Protein AF-A0A6J4FRN6-F1 (afdb_monomer_lite)

Structure (mmCIF, N/CA/C/O backbone):
data_AF-A0A6J4FRN6-F1
#
_entry.id   AF-A0A6J4FRN6-F1
#
loop_
_atom_site.group_PDB
_atom_site.id
_atom_site.type_symbol
_atom_site.label_atom_id
_atom_site.label_alt_id
_atom_site.label_comp_id
_atom_site.label_asym_id
_atom_site.label_entity_id
_atom_site.label_seq_id
_atom_site.pdbx_PDB_ins_code
_atom_site.Cartn_x
_atom_site.Cartn_y
_atom_site.Cartn_z
_atom_site.occupancy
_atom_site.B_iso_or_equiv
_atom_site.auth_seq_id
_atom_site.auth_comp_id
_atom_site.auth_asym_id
_atom_site.auth_atom_id
_atom_site.pdbx_PDB_model_num
ATOM 1 N N . MET A 1 1 ? -19.214 36.567 -3.161 1.00 45.28 1 MET A N 1
ATOM 2 C CA . MET A 1 1 ? -18.496 35.511 -3.901 1.00 45.28 1 MET A CA 1
ATOM 3 C C . MET A 1 1 ? -17.561 34.869 -2.905 1.00 45.28 1 MET A C 1
ATOM 5 O O . MET A 1 1 ? -16.552 35.474 -2.581 1.00 45.28 1 MET A O 1
ATOM 9 N N . GLU A 1 2 ? -17.943 33.726 -2.353 1.00 46.66 2 GLU A N 1
ATOM 10 C CA . GLU A 1 2 ? -17.069 32.938 -1.486 1.00 46.66 2 GLU A CA 1
ATOM 11 C C . GLU A 1 2 ? -16.809 31.638 -2.238 1.00 46.66 2 GLU A C 1
ATOM 13 O O . GLU A 1 2 ? -17.689 30.790 -2.363 1.00 46.66 2 GLU A O 1
ATOM 18 N N . PHE A 1 3 ? -15.638 31.547 -2.859 1.00 60.75 3 PHE A N 1
ATOM 19 C CA . PHE A 1 3 ? -15.124 30.269 -3.317 1.00 60.75 3 PHE A CA 1
ATOM 20 C C . PHE A 1 3 ? -14.461 29.663 -2.087 1.00 60.75 3 PHE A C 1
ATOM 22 O O . PHE A 1 3 ? -13.356 30.060 -1.726 1.00 60.75 3 PHE A O 1
ATOM 29 N N . SER A 1 4 ? -15.174 28.785 -1.380 1.00 49.75 4 SER A N 1
ATOM 30 C CA . SER A 1 4 ? -14.529 27.931 -0.390 1.00 49.75 4 SER A CA 1
ATOM 31 C C . SER A 1 4 ? -13.533 27.070 -1.150 1.00 49.75 4 SER A C 1
ATOM 33 O O . SER A 1 4 ? -13.916 26.233 -1.967 1.00 49.75 4 SER A O 1
ATOM 35 N N . ASP A 1 5 ? -12.259 27.368 -0.934 1.00 59.81 5 ASP A N 1
ATOM 36 C CA . ASP A 1 5 ? -11.122 26.662 -1.492 1.00 59.81 5 ASP A CA 1
ATOM 37 C C . ASP A 1 5 ? -11.227 25.194 -1.054 1.00 59.81 5 ASP A C 1
ATOM 39 O O . ASP A 1 5 ? -10.928 24.829 0.085 1.00 59.81 5 ASP A O 1
ATOM 43 N N . VAL A 1 6 ? -11.774 24.345 -1.926 1.00 61.94 6 VAL A N 1
ATOM 44 C CA . VAL A 1 6 ? -11.742 22.896 -1.738 1.00 61.94 6 VAL A CA 1
ATOM 45 C C . VAL A 1 6 ? -10.294 22.487 -1.963 1.00 61.94 6 VAL A C 1
ATOM 47 O O . VAL A 1 6 ? -9.855 22.185 -3.070 1.00 61.94 6 VAL A O 1
ATOM 50 N N . THR A 1 7 ? -9.519 22.507 -0.882 1.00 66.06 7 THR A N 1
ATOM 51 C CA . THR A 1 7 ? -8.253 21.788 -0.836 1.00 66.06 7 THR A CA 1
ATOM 52 C C . THR A 1 7 ? -8.603 20.305 -0.867 1.00 66.06 7 THR A C 1
ATOM 54 O O . THR A 1 7 ? -8.999 19.723 0.143 1.00 66.06 7 THR A O 1
ATOM 57 N N . VAL A 1 8 ? -8.500 19.689 -2.045 1.00 58.19 8 VAL A N 1
ATOM 58 C CA . VAL A 1 8 ? -8.569 18.233 -2.193 1.00 58.19 8 VAL A CA 1
ATOM 59 C C . VAL A 1 8 ? -7.328 17.662 -1.510 1.00 58.19 8 VAL A C 1
ATOM 61 O O . VAL A 1 8 ? -6.260 17.559 -2.110 1.00 58.19 8 VAL A O 1
ATOM 64 N N . HIS A 1 9 ? -7.441 17.338 -0.224 1.00 55.66 9 HIS A N 1
ATOM 65 C CA . HIS A 1 9 ? -6.440 16.533 0.461 1.00 55.66 9 HIS A CA 1
ATOM 66 C C . HIS A 1 9 ? -6.581 15.109 -0.082 1.00 55.66 9 HIS A C 1
ATOM 68 O O . HIS A 1 9 ? -7.417 14.330 0.373 1.00 55.66 9 HIS A O 1
ATOM 74 N N . THR A 1 10 ? -5.802 14.769 -1.108 1.00 58.38 10 THR A N 1
ATOM 75 C CA . THR A 1 10 ? -5.618 13.371 -1.495 1.00 58.38 10 THR A CA 1
ATOM 76 C C . THR A 1 10 ? -4.815 12.721 -0.375 1.00 58.38 10 THR A C 1
ATOM 78 O O . THR A 1 10 ? -3.586 12.725 -0.404 1.00 58.38 10 THR A O 1
ATOM 81 N N . SER A 1 11 ? -5.497 12.219 0.653 1.00 64.44 11 SER A N 1
ATOM 82 C CA . SER A 1 11 ? -4.901 11.411 1.718 1.00 64.44 11 SER A CA 1
ATOM 83 C C . SER A 1 11 ? -4.490 10.053 1.139 1.00 64.44 11 SER A C 1
ATOM 85 O O . SER A 1 11 ? -5.114 9.030 1.410 1.00 64.44 11 SER A O 1
ATOM 87 N N . THR A 1 12 ? -3.488 10.047 0.258 1.00 72.00 12 THR A N 1
ATOM 88 C CA . THR A 1 12 ? -2.860 8.825 -0.242 1.00 72.00 12 THR A CA 1
ATOM 89 C C . THR A 1 12 ? -2.179 8.159 0.944 1.00 72.00 12 THR A C 1
ATOM 91 O O . THR A 1 12 ? -1.222 8.703 1.497 1.00 72.00 12 THR A O 1
ATOM 94 N N . ALA A 1 13 ? -2.685 7.001 1.355 1.00 84.50 13 ALA A N 1
ATOM 95 C CA . ALA A 1 13 ? -2.051 6.193 2.383 1.00 84.50 13 ALA A CA 1
ATOM 96 C C . ALA A 1 13 ? -1.002 5.285 1.731 1.00 84.50 13 ALA A C 1
ATOM 98 O O . ALA A 1 13 ? -1.154 4.866 0.584 1.00 84.50 13 ALA A O 1
ATOM 99 N N . VAL A 1 14 ? 0.069 4.973 2.454 1.00 88.25 14 VAL A N 1
ATOM 100 C CA . VAL A 1 14 ? 1.092 4.027 1.998 1.00 88.25 14 VAL A CA 1
ATOM 101 C C . VAL A 1 14 ? 1.068 2.827 2.927 1.00 88.25 14 VAL A C 1
ATOM 103 O O . VAL A 1 14 ? 1.148 2.979 4.143 1.00 88.25 14 VAL A O 1
ATOM 106 N N . PHE A 1 15 ? 0.937 1.642 2.344 1.00 88.69 15 PHE A N 1
ATOM 107 C CA . PHE A 1 15 ? 0.928 0.372 3.050 1.00 88.69 15 PHE A CA 1
ATOM 108 C C . PHE A 1 15 ? 2.254 -0.344 2.816 1.00 88.69 15 PHE A C 1
ATOM 110 O O . PHE A 1 15 ? 2.696 -0.497 1.677 1.00 88.69 15 PHE A O 1
ATOM 117 N N . GLU A 1 16 ? 2.866 -0.805 3.902 1.00 91.88 16 GLU A N 1
ATOM 118 C CA . GLU A 1 16 ? 4.030 -1.687 3.878 1.00 91.88 16 GLU A CA 1
ATOM 119 C C . GLU A 1 16 ? 3.563 -3.121 4.145 1.00 91.88 16 GLU A C 1
ATOM 121 O O . GLU A 1 16 ? 3.208 -3.473 5.270 1.00 91.88 16 GLU A O 1
ATOM 126 N N . ILE A 1 17 ? 3.551 -3.962 3.111 1.00 89.31 17 ILE A N 1
ATOM 127 C CA . ILE A 1 17 ? 3.098 -5.355 3.206 1.00 89.31 17 ILE A CA 1
ATOM 128 C C . ILE A 1 17 ? 4.286 -6.284 3.020 1.00 89.31 17 ILE A C 1
ATOM 130 O O . ILE A 1 17 ? 5.045 -6.164 2.066 1.00 89.31 17 ILE A O 1
ATOM 134 N N . ARG A 1 18 ? 4.464 -7.271 3.897 1.00 90.88 18 ARG A N 1
ATOM 135 C CA . ARG A 1 18 ? 5.542 -8.251 3.715 1.00 90.88 18 ARG A CA 1
ATOM 136 C C . ARG A 1 18 ? 5.271 -9.094 2.469 1.00 90.88 18 ARG A C 1
ATOM 138 O O . ARG A 1 18 ? 4.189 -9.658 2.325 1.00 90.88 18 ARG A O 1
ATOM 145 N N . ARG A 1 19 ? 6.288 -9.304 1.629 1.00 88.19 19 ARG A N 1
ATOM 146 C CA . ARG A 1 19 ? 6.202 -10.162 0.430 1.00 88.19 19 ARG A CA 1
ATOM 147 C C . ARG A 1 19 ? 5.755 -11.595 0.736 1.00 88.19 19 ARG A C 1
ATOM 149 O O . ARG A 1 19 ? 5.218 -12.275 -0.128 1.00 88.19 19 ARG A O 1
ATOM 156 N N . ARG A 1 20 ? 5.970 -12.068 1.966 1.00 87.81 20 ARG A N 1
ATOM 157 C CA . ARG A 1 20 ? 5.480 -13.380 2.417 1.00 87.81 20 ARG A CA 1
ATOM 158 C C . ARG A 1 20 ? 3.959 -13.456 2.547 1.00 87.81 20 ARG A C 1
ATOM 160 O O . ARG A 1 20 ? 3.426 -14.549 2.428 1.00 87.81 20 ARG A O 1
ATOM 167 N N . GLU A 1 21 ? 3.290 -12.338 2.812 1.00 86.50 21 GLU A N 1
ATOM 168 C CA . GLU A 1 21 ? 1.830 -12.296 2.948 1.00 86.50 21 GLU A CA 1
ATOM 169 C C . GLU A 1 21 ? 1.159 -12.076 1.598 1.00 86.50 21 GLU A C 1
ATOM 171 O O . GLU A 1 21 ? 0.170 -12.732 1.285 1.00 86.50 21 GLU A O 1
ATOM 176 N N . VAL A 1 22 ? 1.744 -11.207 0.769 1.00 83.81 22 VAL A N 1
ATOM 177 C CA . VAL A 1 22 ? 1.285 -10.971 -0.599 1.00 83.81 22 VAL A CA 1
ATOM 178 C C . VAL A 1 22 ? 2.473 -11.131 -1.553 1.00 83.81 22 VAL A C 1
ATOM 180 O O . VAL A 1 22 ? 3.320 -10.235 -1.629 1.00 83.81 22 VAL A O 1
ATOM 183 N N . PRO A 1 23 ? 2.581 -12.269 -2.266 1.00 83.56 23 PRO A N 1
ATOM 184 C CA . PRO A 1 23 ? 3.725 -12.533 -3.133 1.00 83.56 23 PRO A CA 1
ATOM 185 C C . PRO A 1 23 ? 3.782 -11.583 -4.334 1.00 83.56 23 PRO A C 1
ATOM 187 O O . PRO A 1 23 ? 4.879 -11.157 -4.697 1.00 83.56 23 PRO A O 1
ATOM 190 N N . GLU A 1 24 ? 2.625 -11.220 -4.896 1.00 84.44 24 GLU A N 1
ATOM 191 C CA . GLU A 1 24 ? 2.498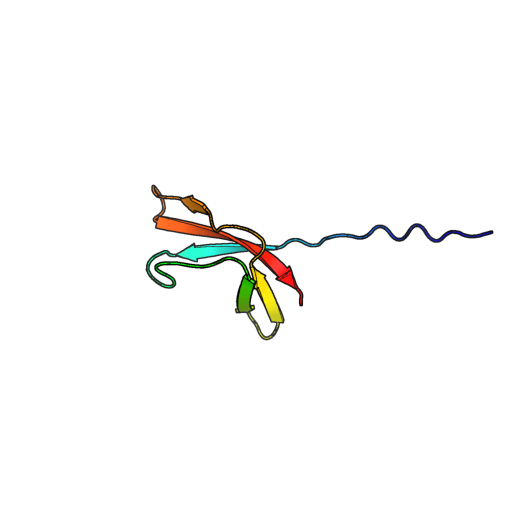 -1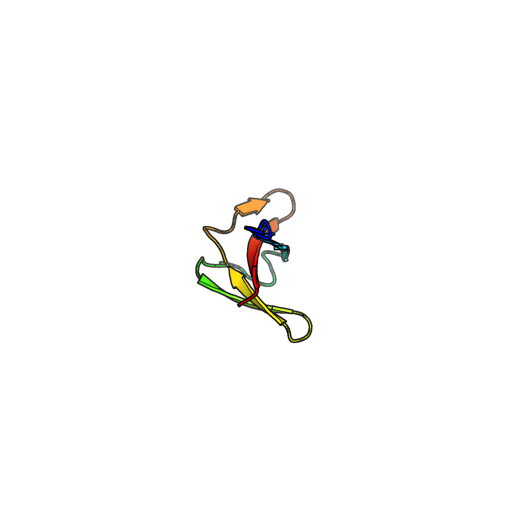0.382 -6.095 1.00 84.44 24 GLU A CA 1
ATOM 192 C C . GLU A 1 24 ? 1.278 -9.442 -5.974 1.00 84.44 24 GLU A C 1
ATOM 194 O O . GLU A 1 24 ? 0.192 -9.762 -6.463 1.00 84.44 24 GLU A O 1
ATOM 199 N N . PRO A 1 25 ? 1.404 -8.298 -5.275 1.00 86.06 25 PRO A N 1
ATOM 200 C CA . PRO A 1 25 ? 0.351 -7.289 -5.249 1.00 86.06 25 PRO A CA 1
ATOM 201 C C . PRO A 1 25 ? 0.216 -6.623 -6.627 1.00 86.06 25 PRO A C 1
ATOM 203 O O . PRO A 1 25 ? 1.203 -6.426 -7.334 1.00 86.06 25 PRO A O 1
ATOM 206 N N . GLN A 1 26 ? -1.009 -6.253 -7.005 1.00 88.62 26 GLN A N 1
ATOM 207 C CA . GLN A 1 26 ? -1.308 -5.639 -8.302 1.00 88.62 26 GLN A CA 1
ATOM 208 C C . GLN A 1 26 ? -2.050 -4.310 -8.144 1.00 88.62 26 GLN A C 1
ATOM 210 O O . GLN A 1 26 ? -2.805 -4.105 -7.189 1.00 88.62 26 GLN A O 1
ATOM 215 N N . ALA A 1 27 ? -1.844 -3.413 -9.110 1.00 88.94 27 ALA A N 1
ATOM 216 C CA . ALA A 1 27 ? -2.566 -2.151 -9.208 1.00 88.94 27 ALA A CA 1
ATOM 217 C C . ALA A 1 27 ? -4.080 -2.387 -9.329 1.00 88.94 27 ALA A C 1
ATOM 219 O O . ALA A 1 27 ? -4.517 -3.279 -10.055 1.00 88.94 27 ALA A O 1
ATOM 220 N N . GLY A 1 28 ? -4.890 -1.578 -8.643 1.00 88.38 28 GLY A N 1
ATOM 221 C CA . GLY A 1 28 ? -6.351 -1.695 -8.669 1.00 88.38 28 GLY A CA 1
ATOM 222 C C . GLY A 1 28 ? -6.933 -2.766 -7.744 1.00 88.38 28 GLY A C 1
ATOM 223 O O . GLY A 1 28 ? -8.154 -2.874 -7.643 1.00 88.38 28 GLY A O 1
ATOM 224 N N . HIS A 1 29 ? -6.097 -3.527 -7.034 1.00 89.50 29 HIS A N 1
ATOM 225 C CA . HIS A 1 29 ? -6.578 -4.450 -6.011 1.00 89.50 29 HIS A CA 1
ATOM 226 C C . HIS A 1 29 ? -7.121 -3.687 -4.790 1.00 89.50 29 HIS A C 1
ATOM 228 O O . HIS A 1 29 ? -6.685 -2.568 -4.514 1.00 89.50 29 HIS A O 1
ATOM 234 N N . ILE A 1 30 ? -8.072 -4.280 -4.062 1.00 88.50 30 ILE A N 1
ATOM 235 C CA . ILE A 1 30 ? -8.647 -3.683 -2.849 1.00 88.50 30 ILE A CA 1
ATOM 236 C C . ILE A 1 30 ? -8.020 -4.348 -1.626 1.00 88.50 30 ILE A C 1
ATOM 238 O O . ILE A 1 30 ? -8.019 -5.570 -1.495 1.00 88.50 30 ILE A O 1
ATOM 242 N N . ILE A 1 31 ? -7.497 -3.524 -0.729 1.00 86.56 31 ILE A N 1
ATOM 243 C CA . ILE A 1 31 ? -6.951 -3.904 0.567 1.00 86.56 31 ILE A CA 1
ATOM 244 C C . ILE A 1 31 ? -7.948 -3.443 1.623 1.00 86.56 31 ILE A C 1
ATOM 246 O O . ILE A 1 31 ? -8.320 -2.273 1.649 1.00 86.56 31 ILE A O 1
ATOM 250 N N . VAL A 1 32 ? -8.373 -4.352 2.495 1.00 88.44 32 VAL A N 1
ATOM 251 C CA . VAL A 1 32 ? -9.244 -4.018 3.626 1.00 88.44 32 VAL A CA 1
ATOM 252 C C . VAL A 1 32 ? -8.395 -3.982 4.886 1.00 88.44 32 VAL A C 1
ATOM 254 O O .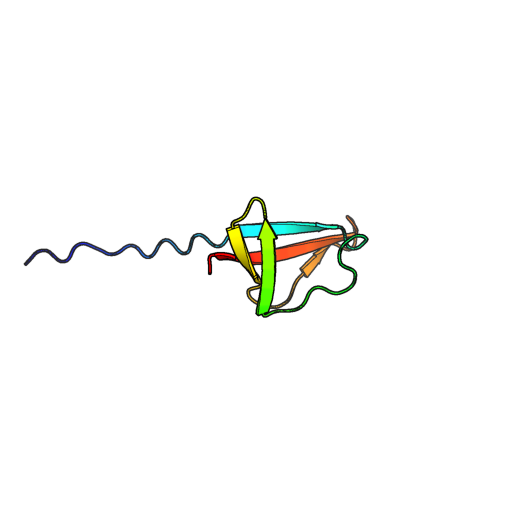 VAL A 1 32 ? -7.752 -4.974 5.222 1.00 88.44 32 VAL A O 1
ATOM 257 N N . ASN A 1 33 ? -8.390 -2.847 5.577 1.00 83.50 33 ASN A N 1
ATOM 258 C CA . ASN A 1 33 ? -7.684 -2.675 6.839 1.00 83.50 33 ASN A CA 1
ATOM 259 C C . ASN A 1 33 ? -8.611 -2.016 7.858 1.00 83.50 33 ASN A C 1
ATOM 261 O O . ASN A 1 33 ? -9.122 -0.934 7.605 1.00 83.50 33 ASN A O 1
ATOM 265 N N . ASP A 1 34 ? -8.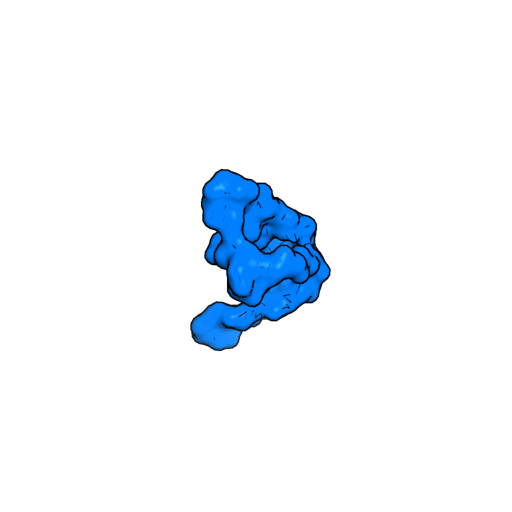817 -2.680 8.995 1.00 84.31 34 ASP A N 1
ATOM 266 C CA . ASP A 1 34 ? -9.675 -2.210 10.097 1.00 84.31 34 ASP A CA 1
ATOM 267 C C . ASP A 1 34 ? -11.140 -1.898 9.708 1.00 84.31 34 ASP A C 1
ATOM 269 O O . ASP A 1 34 ? -11.852 -1.190 10.407 1.00 84.31 34 ASP A O 1
ATOM 273 N N . GLY A 1 35 ? -11.620 -2.463 8.595 1.00 86.19 35 GLY A N 1
ATOM 274 C CA . GLY A 1 35 ? -12.971 -2.222 8.070 1.00 86.19 35 GLY A CA 1
ATOM 275 C C . GLY A 1 35 ? -13.043 -1.154 6.976 1.00 86.19 35 GLY A C 1
ATOM 276 O O . GLY A 1 35 ? -14.051 -1.088 6.273 1.00 86.19 35 GLY A O 1
ATOM 277 N N . ASP A 1 36 ? -11.967 -0.400 6.754 1.00 88.00 36 ASP A N 1
ATOM 278 C CA . ASP A 1 36 ? -11.836 0.523 5.631 1.00 88.00 36 ASP A CA 1
ATOM 279 C C . ASP A 1 36 ? -11.266 -0.182 4.397 1.00 88.00 36 ASP A C 1
ATOM 281 O O . ASP A 1 36 ? -10.365 -1.022 4.486 1.00 88.00 36 ASP A O 1
ATOM 285 N N . SER A 1 37 ? -11.798 0.165 3.224 1.00 89.62 37 SER A N 1
ATOM 286 C CA . SER A 1 37 ? -11.355 -0.376 1.938 1.00 89.62 37 SER A CA 1
ATOM 287 C C . SER A 1 37 ? -10.485 0.631 1.201 1.00 89.62 37 SER A C 1
ATOM 289 O O . SER A 1 37 ? -10.892 1.761 0.930 1.00 89.62 37 SER A O 1
ATOM 291 N N . PHE A 1 38 ? -9.297 0.190 0.815 1.00 89.62 38 PHE A N 1
ATOM 292 C CA . PHE A 1 38 ? -8.324 0.992 0.104 1.00 89.62 38 PHE A CA 1
ATOM 293 C C . PHE A 1 38 ? -8.001 0.352 -1.235 1.00 89.62 38 PHE A C 1
ATOM 295 O O . PHE A 1 38 ? -7.678 -0.829 -1.31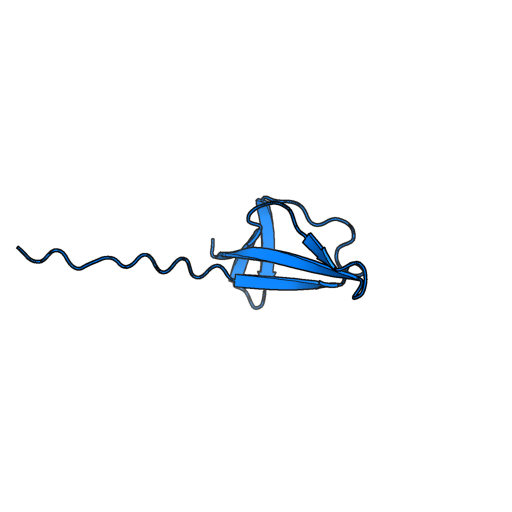0 1.00 89.62 38 PHE A O 1
ATOM 302 N N . VAL A 1 39 ? -8.045 1.130 -2.307 1.00 91.44 39 VAL A N 1
ATOM 303 C CA . VAL A 1 39 ? -7.678 0.655 -3.639 1.00 91.44 39 VAL A CA 1
ATOM 304 C C . VAL A 1 39 ? -6.225 1.000 -3.936 1.00 91.44 39 VAL A C 1
ATOM 306 O O . VAL A 1 39 ? -5.815 2.162 -3.848 1.00 91.44 39 VAL A O 1
ATOM 309 N N . VAL A 1 40 ? -5.453 -0.012 -4.327 1.00 91.06 40 VAL A N 1
ATOM 310 C CA . VAL A 1 40 ? -4.054 0.127 -4.733 1.00 91.06 40 VAL A CA 1
ATOM 311 C C . VAL A 1 40 ? -3.946 1.057 -5.935 1.00 91.06 40 VAL A C 1
ATOM 313 O O . VAL A 1 40 ? -4.580 0.850 -6.970 1.00 91.06 40 VAL A O 1
ATOM 316 N N . GLN A 1 41 ? -3.131 2.093 -5.783 1.00 90.00 41 GLN A N 1
ATOM 317 C CA . GLN A 1 41 ? -2.802 3.078 -6.798 1.00 90.00 41 GLN A CA 1
ATOM 318 C C . GLN A 1 41 ? -1.427 2.771 -7.388 1.00 90.00 41 GLN A C 1
ATOM 320 O O . GLN A 1 41 ? -0.421 2.799 -6.682 1.00 90.00 41 GLN A O 1
ATOM 325 N N . GLY A 1 42 ? -1.388 2.544 -8.701 1.00 88.50 42 GLY A N 1
ATOM 326 C CA . GLY A 1 42 ? -0.145 2.273 -9.418 1.00 88.50 42 GLY A CA 1
ATOM 327 C C . GLY A 1 42 ? 0.472 0.913 -9.087 1.00 88.50 42 GLY A C 1
ATOM 328 O O . GLY A 1 42 ? -0.140 0.064 -8.438 1.00 88.50 42 GLY A O 1
ATOM 329 N N . GLU A 1 43 ? 1.681 0.698 -9.594 1.00 89.88 43 GLU A N 1
ATOM 330 C CA . GLU A 1 43 ? 2.426 -0.546 -9.416 1.00 89.88 43 GLU A CA 1
ATOM 331 C C . GLU A 1 43 ? 3.096 -0.585 -8.030 1.00 89.88 43 GLU A C 1
ATOM 333 O O . GLU A 1 43 ? 3.787 0.365 -7.652 1.00 89.88 43 GLU A O 1
ATOM 338 N N . PRO A 1 44 ? 2.918 -1.669 -7.258 1.00 90.75 44 PRO A N 1
ATOM 339 C CA . PRO A 1 44 ? 3.646 -1.890 -6.013 1.00 90.75 44 PRO A CA 1
ATOM 340 C C . PRO A 1 44 ? 5.162 -1.889 -6.206 1.00 90.75 44 PRO A C 1
ATOM 342 O O . PRO A 1 44 ? 5.679 -2.513 -7.132 1.00 90.75 44 PRO A O 1
ATOM 345 N N . SER A 1 45 ? 5.886 -1.256 -5.285 1.00 92.19 45 SER A N 1
ATOM 346 C CA . SER A 1 45 ? 7.351 -1.259 -5.281 1.00 92.19 45 SER A CA 1
ATOM 347 C C . SER A 1 45 ? 7.877 -2.249 -4.247 1.00 92.19 45 SER A C 1
ATOM 349 O O . SER A 1 45 ? 7.486 -2.182 -3.084 1.00 92.19 45 SER A O 1
ATOM 351 N N . LEU A 1 46 ? 8.745 -3.182 -4.648 1.00 92.38 46 LEU A N 1
ATOM 352 C CA . LEU A 1 46 ? 9.373 -4.129 -3.723 1.00 92.38 46 LEU A CA 1
ATOM 353 C C . LEU A 1 46 ? 10.675 -3.551 -3.175 1.00 92.38 46 LEU A C 1
ATOM 355 O O . LEU A 1 46 ? 11.656 -3.410 -3.903 1.00 92.38 46 LEU A O 1
ATOM 359 N N . ASP A 1 47 ? 10.718 -3.341 -1.868 1.00 92.81 47 ASP A N 1
ATOM 360 C CA . ASP A 1 47 ? 11.963 -3.254 -1.122 1.00 92.81 47 ASP A CA 1
ATOM 361 C C . ASP A 1 47 ? 12.541 -4.672 -0.992 1.00 92.81 47 ASP A C 1
ATOM 363 O O . ASP A 1 47 ? 12.083 -5.494 -0.191 1.00 92.81 47 ASP A O 1
ATOM 367 N N . ALA A 1 48 ? 13.514 -4.995 -1.845 1.00 89.62 48 ALA A N 1
ATOM 368 C CA . ALA A 1 48 ? 14.143 -6.312 -1.881 1.00 89.62 48 ALA A CA 1
ATOM 369 C C . ALA A 1 48 ? 15.056 -6.577 -0.670 1.00 89.62 48 ALA A C 1
ATOM 371 O O . ALA A 1 48 ? 15.289 -7.741 -0.345 1.00 89.62 48 ALA A O 1
ATOM 372 N N . GLU A 1 49 ? 15.537 -5.532 0.011 1.00 91.81 49 GLU A N 1
ATOM 373 C CA . GLU A 1 49 ? 16.367 -5.655 1.213 1.00 91.81 49 GLU A CA 1
ATOM 374 C C . GLU A 1 49 ? 15.513 -6.086 2.411 1.00 91.81 49 GLU A C 1
ATOM 376 O O . GLU A 1 49 ? 15.889 -6.980 3.171 1.00 91.81 49 GLU A O 1
ATOM 381 N N . ARG A 1 50 ? 14.321 -5.496 2.548 1.00 91.38 50 ARG A N 1
ATOM 382 C CA . ARG A 1 50 ? 13.362 -5.803 3.621 1.00 91.38 50 ARG A CA 1
ATOM 383 C C . ARG A 1 50 ? 12.360 -6.893 3.241 1.00 91.38 50 ARG A C 1
ATOM 385 O O . ARG A 1 50 ? 11.663 -7.407 4.117 1.00 91.38 50 ARG A O 1
ATOM 392 N N . LEU A 1 51 ? 12.291 -7.262 1.960 1.00 92.56 51 LEU A N 1
ATOM 393 C CA . LEU A 1 51 ? 11.250 -8.116 1.374 1.00 92.56 51 LEU A CA 1
ATOM 394 C C . LEU A 1 51 ? 9.841 -7.577 1.678 1.00 92.56 51 LEU A C 1
ATOM 396 O O . LEU A 1 51 ? 8.933 -8.335 2.036 1.00 92.56 51 LEU A O 1
ATOM 400 N N . VAL A 1 52 ? 9.676 -6.260 1.562 1.00 92.94 52 VAL A N 1
ATOM 401 C CA . VAL A 1 52 ? 8.436 -5.531 1.850 1.00 92.94 52 VAL A CA 1
ATOM 402 C C . VAL A 1 52 ? 7.971 -4.815 0.592 1.00 92.94 52 VAL A C 1
ATOM 404 O O . VAL A 1 52 ? 8.747 -4.160 -0.089 1.00 92.94 52 VAL A O 1
ATOM 407 N N . TRP A 1 53 ? 6.691 -4.942 0.285 1.00 93.31 53 TRP A N 1
ATOM 408 C CA . TRP A 1 53 ? 6.010 -4.163 -0.727 1.00 93.31 53 TRP A CA 1
ATOM 409 C C . 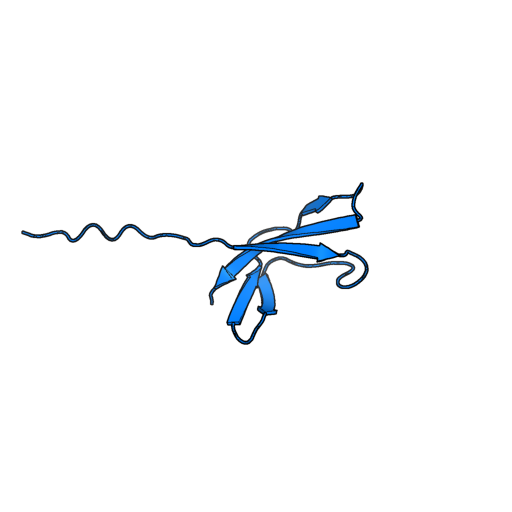TRP A 1 53 ? 5.565 -2.829 -0.152 1.00 93.31 53 TRP A C 1
ATOM 411 O O . TRP A 1 53 ? 4.827 -2.790 0.830 1.00 93.31 53 TRP A O 1
ATOM 421 N N . THR A 1 54 ? 5.963 -1.756 -0.814 1.00 92.56 54 THR A N 1
ATOM 422 C CA . THR A 1 54 ? 5.442 -0.412 -0.615 1.00 92.56 54 THR A CA 1
ATOM 423 C C . THR A 1 54 ? 4.328 -0.189 -1.623 1.00 92.56 54 THR A C 1
ATOM 425 O O . THR A 1 54 ? 4.550 -0.215 -2.837 1.00 92.56 54 THR A O 1
ATOM 428 N N . ILE A 1 55 ? 3.117 0.009 -1.114 1.00 91.44 55 ILE A N 1
ATOM 429 C CA . ILE A 1 55 ? 1.907 0.111 -1.918 1.00 91.44 55 ILE A CA 1
ATOM 430 C C . ILE A 1 55 ? 1.215 1.424 -1.591 1.00 91.44 55 ILE A C 1
ATOM 432 O O . ILE A 1 55 ? 0.757 1.636 -0.471 1.00 91.44 55 ILE A O 1
ATOM 436 N N . SER A 1 56 ? 1.109 2.299 -2.583 1.00 91.06 56 SER A N 1
ATOM 437 C CA . SER A 1 56 ? 0.277 3.492 -2.474 1.00 91.06 56 SER A CA 1
ATOM 438 C C . SER A 1 56 ? -1.178 3.083 -2.620 1.00 91.06 56 SER A C 1
ATOM 440 O O . SER A 1 56 ? -1.537 2.377 -3.558 1.00 91.06 56 SER A O 1
ATOM 442 N N . VAL A 1 57 ? -2.034 3.524 -1.713 1.00 90.69 57 VAL A N 1
ATOM 443 C CA . VAL A 1 57 ? -3.465 3.243 -1.755 1.00 90.69 57 VAL A CA 1
ATOM 444 C C . VAL A 1 57 ? -4.258 4.525 -1.553 1.00 90.69 57 VAL A C 1
ATOM 446 O O . VAL A 1 57 ? -3.769 5.512 -1.001 1.00 90.69 57 VAL A O 1
ATOM 449 N N . ARG A 1 58 ? -5.515 4.505 -1.981 1.00 88.81 58 ARG A N 1
ATOM 450 C CA . ARG A 1 58 ? -6.482 5.553 -1.648 1.00 88.81 58 ARG A CA 1
ATOM 451 C C . ARG A 1 58 ? -7.747 4.927 -1.067 1.00 88.81 58 ARG A C 1
ATOM 453 O O . ARG A 1 58 ? -8.105 3.832 -1.509 1.00 88.81 58 ARG A O 1
ATOM 460 N N . PRO A 1 59 ? -8.425 5.591 -0.122 1.00 87.31 59 PRO A N 1
ATOM 461 C CA . PRO A 1 59 ? -9.748 5.159 0.309 1.00 87.31 59 PRO A CA 1
ATOM 462 C C . PRO A 1 59 ? -10.707 5.130 -0.891 1.00 87.31 59 PRO A C 1
ATOM 464 O O . PRO A 1 59 ? -10.606 5.970 -1.793 1.00 87.31 59 PRO A O 1
ATOM 467 N N . THR A 1 60 ? -11.559 4.105 -0.934 1.00 80.25 60 THR A N 1
ATOM 468 C CA . THR A 1 60 ? -12.690 4.007 -1.874 1.00 80.25 60 THR A CA 1
ATOM 469 C C . THR A 1 60 ? -13.906 4.744 -1.338 1.00 80.25 60 THR A C 1
ATOM 471 O O . THR A 1 60 ? -14.102 4.726 -0.105 1.00 80.25 60 THR A O 1
#

Sequence (60 aa):
MEFSDVTVHTSTAVFEIRRREVPEPQAGHIIVNDGDSFVVQGEPSLDAERLVWTISVRPT

Foldseek 3Di:
DDPPPPPPPQPWDKDKAACVVPVADDAQDWDADPNWIWGWHDHWDAPPVRNITITTTGTD

Secondary structure (DSSP, 8-state):
------------EEEEEETTT-SS--TT-EEEETTEEEEEPSPPEEETTTTEEEEEEEE-

Radius of gyration: 14.74 Å; chains: 1; bounding box: 35×49×20 Å

pLDDT: mean 82.76, std 12.99, range [45.28, 93.31]